Protein AF-A0A349WXT8-F1 (afdb_monomer_lite)

Radius of gyration: 47.46 Å; chains: 1; bounding box: 94×75×121 Å

Structure (mmCIF, N/CA/C/O backbone):
data_AF-A0A349WXT8-F1
#
_entry.id   AF-A0A349WXT8-F1
#
loop_
_atom_site.group_PDB
_atom_site.id
_atom_site.type_symbol
_atom_site.label_atom_id
_atom_site.label_alt_id
_atom_site.label_comp_id
_atom_site.label_asym_id
_atom_site.label_entity_id
_atom_site.label_seq_id
_atom_site.pdbx_PDB_ins_code
_atom_site.Cartn_x
_atom_site.Cartn_y
_atom_site.Cartn_z
_atom_site.occupancy
_atom_site.B_iso_or_equiv
_atom_site.auth_seq_id
_atom_site.auth_comp_id
_atom_site.auth_asym_id
_atom_site.auth_atom_id
_atom_site.pdbx_PDB_model_num
ATOM 1 N N . MET A 1 1 ? 24.395 6.589 54.526 1.00 46.56 1 MET A N 1
ATOM 2 C CA . MET A 1 1 ? 23.402 5.492 54.606 1.00 46.56 1 MET A CA 1
ATOM 3 C C . MET A 1 1 ? 22.220 5.970 55.437 1.00 46.56 1 MET A C 1
ATOM 5 O O . MET A 1 1 ? 22.475 6.448 56.531 1.00 46.56 1 MET A O 1
ATOM 9 N N . GLY A 1 2 ? 20.969 5.873 54.958 1.00 51.78 2 GLY A N 1
ATOM 10 C CA . GLY A 1 2 ? 19.816 6.180 55.825 1.00 51.78 2 GLY A CA 1
ATOM 11 C C . GLY A 1 2 ? 18.415 6.317 55.209 1.00 51.78 2 GLY A C 1
ATOM 12 O O . GLY A 1 2 ? 17.465 6.398 55.973 1.00 51.78 2 GLY A O 1
ATOM 13 N N . THR A 1 3 ? 18.224 6.327 53.885 1.00 56.25 3 THR A N 1
ATOM 14 C CA . THR A 1 3 ? 16.906 6.674 53.297 1.00 56.25 3 THR A CA 1
ATOM 15 C C . THR A 1 3 ? 16.031 5.479 52.893 1.00 56.25 3 THR A C 1
ATOM 17 O O . THR A 1 3 ? 14.812 5.604 52.865 1.00 56.25 3 THR A O 1
ATOM 20 N N . ALA A 1 4 ? 16.609 4.298 52.642 1.00 55.75 4 ALA A N 1
ATOM 21 C CA . ALA A 1 4 ? 15.869 3.148 52.099 1.00 55.75 4 ALA A CA 1
ATOM 22 C C . ALA A 1 4 ? 15.010 2.375 53.123 1.00 55.75 4 ALA A C 1
ATOM 24 O O . ALA A 1 4 ? 14.035 1.736 52.746 1.00 55.75 4 ALA A O 1
ATOM 25 N N . LYS A 1 5 ? 15.339 2.425 54.423 1.00 56.41 5 LYS A N 1
ATOM 26 C CA . LYS A 1 5 ? 14.530 1.757 55.466 1.00 56.41 5 LYS A CA 1
ATOM 27 C C . LYS A 1 5 ? 13.215 2.496 55.752 1.00 56.41 5 LYS A C 1
ATOM 29 O O . LYS A 1 5 ? 12.256 1.882 56.200 1.00 56.41 5 LYS A O 1
ATOM 34 N N . ASN A 1 6 ? 13.172 3.794 55.456 1.00 69.94 6 ASN A N 1
ATOM 35 C CA . ASN A 1 6 ? 12.040 4.667 55.760 1.00 69.94 6 ASN A CA 1
ATOM 36 C C . ASN A 1 6 ? 10.896 4.501 54.738 1.00 69.94 6 ASN A C 1
ATOM 38 O O . ASN A 1 6 ? 9.723 4.519 55.094 1.00 69.94 6 ASN A O 1
ATOM 42 N N . THR A 1 7 ? 11.221 4.233 53.468 1.00 70.31 7 THR A N 1
ATOM 43 C CA . THR A 1 7 ? 10.215 4.035 52.408 1.00 70.31 7 THR A CA 1
ATOM 44 C C . THR A 1 7 ? 9.429 2.734 52.566 1.00 70.31 7 THR A C 1
ATOM 46 O O . THR A 1 7 ? 8.233 2.709 52.290 1.00 70.31 7 THR A O 1
ATOM 49 N N . GLN A 1 8 ? 10.064 1.661 53.051 1.00 77.25 8 GLN A N 1
ATOM 50 C CA . GLN A 1 8 ? 9.376 0.395 53.331 1.00 77.25 8 GLN A CA 1
ATOM 51 C C . GLN A 1 8 ? 8.384 0.521 54.494 1.00 77.25 8 GLN A C 1
ATOM 53 O O . GLN A 1 8 ? 7.290 -0.030 54.417 1.00 77.25 8 GLN A O 1
ATOM 58 N N . GLN A 1 9 ? 8.744 1.261 55.547 1.00 81.12 9 GLN A N 1
ATOM 59 C CA . GLN A 1 9 ? 7.852 1.522 56.682 1.00 81.12 9 GLN A CA 1
ATOM 60 C C . GLN A 1 9 ? 6.669 2.401 56.262 1.00 81.12 9 GLN A C 1
ATOM 62 O O . GLN A 1 9 ? 5.525 2.052 56.532 1.00 81.12 9 GLN A O 1
ATOM 67 N N . LEU A 1 10 ? 6.930 3.452 55.479 1.00 81.19 10 LEU A N 1
ATOM 68 C CA . LEU A 1 10 ? 5.891 4.320 54.924 1.00 81.19 10 LEU A CA 1
ATOM 69 C C . LEU A 1 10 ? 4.898 3.548 54.042 1.00 81.19 10 LEU A C 1
ATOM 71 O O . LEU A 1 10 ? 3.692 3.747 54.151 1.00 81.19 10 LEU A O 1
ATOM 75 N N . ALA A 1 11 ? 5.383 2.625 53.207 1.00 82.62 11 ALA A N 1
ATOM 76 C CA . ALA A 1 11 ? 4.521 1.777 52.386 1.00 82.62 11 ALA A CA 1
ATOM 77 C C . ALA A 1 11 ? 3.661 0.817 53.229 1.00 82.62 11 ALA A C 1
ATOM 79 O O . ALA A 1 11 ? 2.499 0.587 52.898 1.00 82.62 11 ALA A O 1
ATOM 80 N N . GLN A 1 12 ? 4.208 0.265 54.318 1.00 85.00 12 GLN A N 1
ATOM 81 C CA . GLN A 1 12 ? 3.454 -0.607 55.224 1.00 85.00 12 GLN A CA 1
ATOM 82 C C . GLN A 1 12 ? 2.367 0.154 55.987 1.00 85.00 12 GLN A C 1
ATOM 84 O O . GLN A 1 12 ? 1.266 -0.370 56.146 1.00 85.00 12 GLN A O 1
ATOM 89 N N . ASP A 1 13 ? 2.649 1.375 56.431 1.00 81.81 13 ASP A N 1
ATOM 90 C CA . ASP A 1 13 ? 1.670 2.199 57.142 1.00 81.81 13 ASP A CA 1
ATOM 91 C C . ASP A 1 13 ? 0.572 2.700 56.199 1.00 81.81 13 ASP A C 1
ATOM 93 O O . ASP A 1 13 ? -0.608 2.605 56.535 1.00 81.81 13 ASP A O 1
ATOM 97 N N . LEU A 1 14 ? 0.930 3.085 54.968 1.00 80.06 14 LEU A N 1
ATOM 98 C CA . LEU A 1 14 ? -0.042 3.402 53.921 1.00 80.06 14 LEU A CA 1
ATOM 99 C C . LEU A 1 14 ? -0.942 2.196 53.608 1.00 80.06 14 LEU A C 1
ATOM 101 O O . LEU A 1 14 ? -2.158 2.335 53.506 1.00 80.06 14 LEU A O 1
ATOM 105 N N . ALA A 1 15 ? -0.370 0.994 53.500 1.00 82.69 15 ALA A N 1
ATOM 106 C CA . ALA A 1 15 ? -1.139 -0.223 53.252 1.00 82.69 15 ALA A CA 1
ATOM 107 C C . ALA A 1 15 ? -2.098 -0.558 54.407 1.00 82.69 15 ALA A C 1
ATOM 109 O O . ALA A 1 15 ? -3.233 -0.964 54.160 1.00 82.69 15 ALA A O 1
ATOM 110 N N . LYS A 1 16 ? -1.677 -0.361 55.665 1.00 85.38 16 LYS A N 1
ATOM 111 C CA . LYS A 1 16 ? -2.555 -0.529 56.836 1.00 85.38 16 LYS A CA 1
ATOM 112 C C . LYS A 1 16 ? -3.692 0.487 56.841 1.00 85.38 16 LYS A C 1
ATOM 114 O O . LYS A 1 16 ? -4.822 0.108 57.130 1.00 85.38 16 LYS A O 1
ATOM 119 N N . GLN A 1 17 ? -3.409 1.737 56.483 1.00 77.38 17 GLN A N 1
ATOM 120 C CA . GLN A 1 17 ? -4.421 2.784 56.376 1.00 77.38 17 GLN A CA 1
ATOM 121 C C . GLN A 1 17 ? -5.445 2.455 55.279 1.00 77.38 17 GLN A C 1
ATOM 123 O O . GLN A 1 17 ? -6.648 2.527 55.515 1.00 77.38 17 GLN A O 1
ATOM 128 N N . ILE A 1 18 ? -4.988 1.964 54.121 1.00 77.75 18 ILE A N 1
ATOM 129 C CA . ILE A 1 18 ? -5.873 1.487 53.047 1.00 77.75 18 ILE A CA 1
ATOM 130 C C . ILE A 1 18 ? -6.720 0.292 53.489 1.00 77.75 18 ILE A C 1
ATOM 132 O O . ILE A 1 18 ? -7.884 0.193 53.109 1.00 77.75 18 ILE A O 1
ATOM 136 N N . ALA A 1 19 ? -6.166 -0.610 54.300 1.00 78.38 19 ALA A N 1
ATOM 137 C CA . ALA A 1 19 ? -6.905 -1.760 54.809 1.00 78.38 19 ALA A CA 1
ATOM 138 C C . ALA A 1 19 ? -7.987 -1.372 55.833 1.00 78.38 19 ALA A C 1
ATOM 140 O O . ALA A 1 19 ? -9.014 -2.044 55.905 1.00 78.38 19 ALA A O 1
ATOM 141 N N . GLN A 1 20 ? -7.762 -0.317 56.619 1.00 86.75 20 GLN A N 1
ATOM 142 C CA . GLN A 1 20 ? -8.708 0.146 57.637 1.00 86.75 20 GLN A CA 1
ATOM 143 C C . GLN A 1 20 ? -9.817 1.025 57.047 1.00 86.75 20 GLN A C 1
ATOM 145 O O . GLN A 1 20 ? -10.971 0.884 57.445 1.00 86.75 20 GLN A O 1
ATOM 150 N N . GLU A 1 21 ? -9.499 1.870 5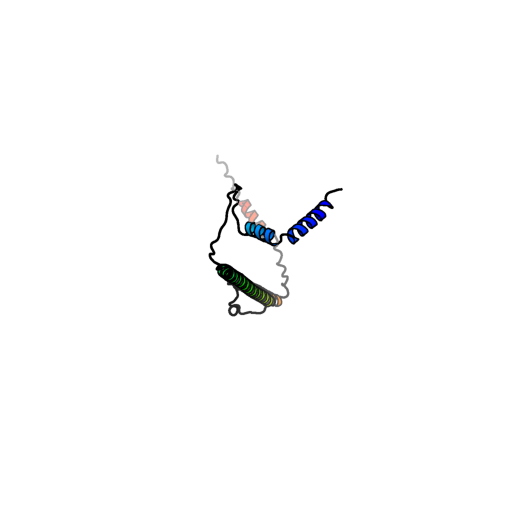6.061 1.00 80.12 21 GLU A N 1
ATOM 151 C CA . GLU A 1 21 ? -10.432 2.859 55.499 1.00 80.12 21 GLU A CA 1
ATOM 152 C C . GLU A 1 21 ? -10.501 2.814 53.956 1.00 80.12 21 GLU A C 1
ATOM 154 O O . GLU A 1 21 ? -10.377 3.840 53.278 1.00 80.12 21 GLU A O 1
ATOM 159 N N . PRO A 1 22 ? -10.745 1.639 53.341 1.00 73.12 22 PRO A N 1
ATOM 160 C CA . PRO A 1 22 ? -10.689 1.503 51.885 1.00 73.12 22 PRO A CA 1
ATOM 161 C C . PRO A 1 22 ? -11.739 2.371 51.178 1.00 73.12 22 PRO A C 1
ATOM 163 O O . PRO A 1 22 ? -11.499 2.897 50.092 1.00 73.12 22 PRO A O 1
ATOM 166 N N . LEU A 1 23 ? -12.910 2.552 51.795 1.00 81.06 23 LEU A N 1
ATOM 167 C CA . LEU A 1 23 ? -14.015 3.311 51.209 1.00 81.06 23 LEU A CA 1
ATOM 168 C C . LEU A 1 23 ? -13.791 4.826 51.251 1.00 81.06 23 LEU A C 1
ATOM 170 O O . LEU A 1 23 ? -14.265 5.532 50.361 1.00 81.06 23 LEU A O 1
ATOM 174 N N . GLU A 1 24 ? -13.080 5.333 52.256 1.00 76.19 24 GLU A N 1
ATOM 175 C CA . GLU A 1 24 ? -12.815 6.768 52.392 1.00 76.19 24 GLU A CA 1
ATOM 176 C C . GLU A 1 24 ? -11.741 7.217 51.410 1.00 76.19 24 GLU A C 1
ATOM 178 O O . GLU A 1 24 ? -11.928 8.221 50.726 1.00 76.19 24 GLU A O 1
ATOM 183 N N . ILE A 1 25 ? -10.707 6.394 51.219 1.00 78.44 25 ILE A N 1
ATOM 184 C CA . ILE A 1 25 ? -9.668 6.626 50.210 1.00 78.44 25 ILE A CA 1
ATOM 185 C C . ILE A 1 25 ? -10.258 6.573 48.801 1.00 78.44 25 ILE A C 1
ATOM 187 O O . ILE A 1 25 ? -9.962 7.434 47.978 1.00 78.44 25 ILE A O 1
ATOM 191 N N . LEU A 1 26 ? -11.142 5.611 48.512 1.00 74.00 26 LEU A N 1
ATOM 192 C CA . LEU A 1 26 ? -11.839 5.559 47.221 1.00 74.00 26 LEU A CA 1
ATOM 193 C C . LEU A 1 26 ? -12.741 6.779 47.007 1.00 74.00 26 LEU A C 1
ATOM 195 O O . LEU A 1 26 ? -12.828 7.294 45.892 1.00 74.00 26 LEU A O 1
ATOM 199 N N . ARG A 1 27 ? -13.397 7.267 48.064 1.00 77.81 27 ARG A N 1
ATOM 200 C CA . ARG A 1 27 ? -14.216 8.482 48.008 1.00 77.81 27 ARG A CA 1
ATOM 201 C C . ARG A 1 27 ? -13.355 9.721 47.764 1.00 77.81 27 ARG A C 1
ATOM 203 O O . ARG A 1 27 ? -13.735 10.562 46.956 1.00 77.81 27 ARG A O 1
ATOM 210 N N . GLU A 1 28 ? -12.222 9.847 48.444 1.00 77.25 28 GLU A N 1
ATOM 211 C CA . GLU A 1 28 ? -11.297 10.972 48.300 1.00 77.25 28 GLU A CA 1
ATOM 212 C C . GLU A 1 28 ? -10.605 10.972 46.931 1.00 77.25 28 GLU A C 1
ATOM 214 O O . GLU A 1 28 ? -10.625 11.983 46.228 1.00 77.25 28 GLU A O 1
ATOM 219 N N . ALA A 1 29 ? -10.104 9.819 46.484 1.00 73.12 29 ALA A N 1
ATOM 220 C CA . ALA A 1 29 ? -9.557 9.645 45.140 1.00 73.12 29 ALA A CA 1
ATOM 221 C C . ALA A 1 29 ? -10.623 9.906 44.064 1.00 73.12 29 ALA A C 1
ATOM 223 O O . ALA A 1 29 ? -10.353 10.564 43.059 1.00 73.12 29 ALA A O 1
ATOM 224 N N . GLY A 1 30 ? -11.862 9.462 44.300 1.00 67.44 30 GLY A N 1
ATOM 225 C CA . GLY A 1 30 ? -13.005 9.757 43.441 1.00 67.44 30 GLY A CA 1
ATOM 226 C C . GLY A 1 30 ? -13.279 11.257 43.313 1.00 67.44 30 GLY A C 1
ATOM 227 O O . GLY A 1 30 ? -13.559 11.725 42.213 1.00 67.44 30 GLY A O 1
ATOM 228 N N . LYS A 1 31 ? -13.128 12.033 44.396 1.00 72.94 31 LYS A N 1
ATOM 229 C CA . LYS A 1 31 ? -13.246 13.503 44.366 1.00 72.94 31 LYS A CA 1
ATOM 230 C C . LYS A 1 31 ? -12.115 14.169 43.572 1.00 72.94 31 LYS A C 1
ATOM 232 O O . LYS A 1 31 ? -12.388 15.121 42.844 1.00 72.94 31 LYS A O 1
ATOM 237 N N . GLN A 1 32 ? -10.880 13.667 43.665 1.00 63.75 32 GLN A N 1
ATOM 238 C CA . GLN A 1 32 ? -9.752 14.177 42.869 1.00 63.75 32 GLN A CA 1
ATOM 239 C C . GLN A 1 32 ? -9.895 13.864 41.372 1.00 63.75 32 GLN A C 1
ATOM 241 O O . GLN A 1 32 ? -9.593 14.714 40.540 1.00 63.75 32 GLN A O 1
ATOM 246 N N . VAL A 1 33 ? -10.390 12.674 41.014 1.00 62.16 33 VAL A N 1
ATOM 247 C CA . VAL A 1 33 ? -10.581 12.261 39.609 1.00 62.16 33 VAL A CA 1
ATOM 248 C C . VAL A 1 33 ? -11.813 12.916 38.976 1.00 62.16 33 VAL A C 1
ATOM 250 O O . VAL A 1 33 ? -11.799 13.223 37.787 1.00 62.16 33 VAL A O 1
ATOM 253 N N . ALA A 1 34 ? -12.868 13.168 39.756 1.00 64.12 34 ALA A N 1
ATOM 254 C CA . ALA A 1 34 ? -14.090 13.818 39.281 1.00 64.12 34 ALA A CA 1
ATOM 255 C C . ALA A 1 34 ? -13.985 15.352 39.171 1.00 64.12 34 ALA A C 1
ATOM 257 O O . ALA A 1 34 ? -14.954 15.983 38.754 1.00 64.12 34 ALA A O 1
ATOM 258 N N . GLY A 1 35 ? -12.839 15.952 39.521 1.00 55.44 35 GLY A N 1
ATOM 259 C CA . GLY A 1 35 ? -12.633 17.400 39.432 1.00 55.44 35 GLY A CA 1
ATOM 260 C C . GLY A 1 35 ? -13.413 18.192 40.484 1.00 55.44 35 GLY A C 1
ATOM 261 O O . GLY A 1 35 ? -14.065 19.174 40.146 1.00 55.44 35 GLY A O 1
ATOM 262 N N . GLY A 1 36 ? -13.382 17.762 41.750 1.00 50.88 36 GLY A N 1
ATOM 263 C CA . GLY A 1 36 ? -13.983 18.514 42.852 1.00 50.88 36 GLY A CA 1
ATOM 264 C C . GLY A 1 36 ? -13.204 19.793 43.171 1.00 50.88 36 GLY A C 1
ATOM 265 O O . GLY A 1 36 ? -12.028 19.731 43.531 1.00 50.88 36 GLY A O 1
ATOM 266 N N . GLU A 1 37 ? -13.873 20.939 43.051 1.00 48.59 37 GLU A N 1
ATOM 267 C CA . GLU A 1 37 ? -13.382 22.252 43.472 1.00 48.59 37 GLU A CA 1
ATOM 268 C C . GLU A 1 37 ? -12.966 22.228 44.956 1.00 48.59 37 GLU A C 1
ATOM 270 O O . GLU A 1 37 ? -13.652 21.667 45.816 1.00 4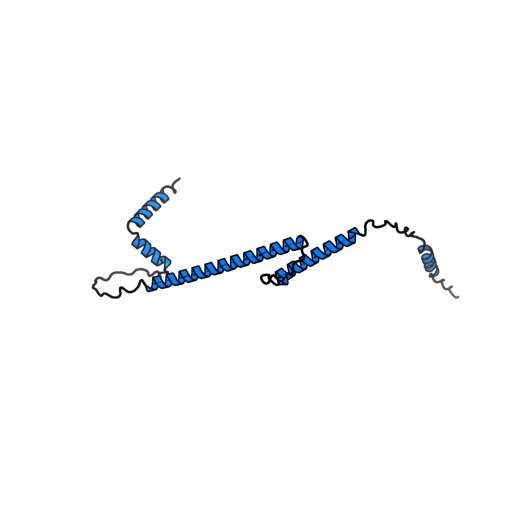8.59 37 GLU A O 1
ATOM 275 N N . GLN A 1 38 ? -11.799 22.804 45.252 1.00 50.97 38 GLN A N 1
ATOM 276 C CA . GLN A 1 38 ? -11.345 23.046 46.618 1.00 50.97 38 GLN A CA 1
ATOM 277 C C . GLN A 1 38 ? -12.198 24.151 47.244 1.00 50.97 38 GLN A C 1
ATOM 279 O O . GLN A 1 38 ? -11.982 25.316 46.929 1.00 50.97 38 GLN A O 1
ATOM 284 N N . ASP A 1 39 ? -13.069 23.808 48.193 1.00 42.81 39 ASP A N 1
ATOM 285 C CA . ASP A 1 39 ? -13.598 24.785 49.147 1.00 42.81 39 ASP A CA 1
ATOM 286 C C . ASP A 1 39 ? -12.951 24.601 50.522 1.00 42.81 39 ASP A C 1
ATOM 288 O O . ASP A 1 39 ? -13.048 23.573 51.199 1.00 42.81 39 ASP A O 1
ATOM 292 N N . THR A 1 40 ? -12.230 25.640 50.923 1.00 45.56 40 THR A N 1
ATOM 293 C CA . THR A 1 40 ? -11.572 25.798 52.213 1.00 45.56 40 THR A CA 1
ATOM 294 C C . THR A 1 40 ? -12.587 26.029 53.340 1.00 45.56 40 THR A C 1
ATOM 296 O O . THR A 1 40 ? -13.340 26.993 53.304 1.00 45.56 40 THR A O 1
ATOM 299 N N . LYS A 1 41 ? -12.542 25.159 54.360 1.00 45.41 41 LYS A N 1
ATOM 300 C CA . LYS A 1 41 ? -12.936 25.307 55.785 1.00 45.41 41 LYS A CA 1
ATOM 301 C C . LYS A 1 41 ? -13.802 26.518 56.212 1.00 45.41 41 LYS A C 1
ATOM 303 O O . LYS A 1 41 ? -13.330 27.650 56.159 1.00 45.41 41 LYS A O 1
ATOM 308 N N . SER A 1 42 ? -14.929 26.249 56.891 1.00 37.22 42 SER A N 1
ATOM 309 C CA . SER A 1 42 ? -15.441 26.992 58.071 1.00 37.22 42 SER A CA 1
ATOM 310 C C . SER A 1 42 ? -16.498 26.168 58.842 1.00 37.22 42 SER A C 1
ATOM 312 O O . SER A 1 42 ? -17.061 25.225 58.301 1.00 37.22 42 SER A O 1
ATOM 314 N N . GLN A 1 43 ? -16.655 26.486 60.129 1.00 38.12 43 GLN A N 1
ATOM 315 C CA . GLN A 1 43 ? -17.057 25.653 61.279 1.00 38.12 43 GLN A CA 1
ATOM 316 C C . GLN A 1 43 ? -18.568 25.410 61.521 1.00 38.12 43 GLN A C 1
ATOM 318 O O . GLN A 1 43 ? -19.406 26.203 61.108 1.00 38.12 43 GLN A O 1
ATOM 323 N N . ASP A 1 44 ? -18.836 24.331 62.278 1.00 39.78 44 ASP A N 1
ATOM 324 C CA . ASP A 1 44 ? -19.892 24.063 63.285 1.00 39.78 44 ASP A CA 1
ATOM 325 C C . ASP A 1 44 ? -21.272 24.746 63.195 1.00 39.78 44 ASP A C 1
ATOM 327 O O . ASP A 1 44 ? -21.378 25.910 63.563 1.00 39.78 44 ASP A O 1
ATOM 331 N N . ILE A 1 45 ? -22.346 23.961 62.952 1.00 35.34 45 ILE A N 1
ATOM 332 C CA . ILE A 1 45 ? -23.662 24.063 63.638 1.00 35.34 45 ILE A CA 1
ATOM 333 C C . ILE A 1 45 ? -24.311 22.661 63.763 1.00 35.34 45 ILE A C 1
ATOM 335 O O . ILE A 1 45 ? -24.284 21.847 62.844 1.00 35.34 45 ILE A O 1
ATOM 339 N N . ILE A 1 46 ? -24.889 22.404 64.939 1.00 39.97 46 ILE A N 1
ATOM 340 C CA . ILE A 1 46 ? -25.550 21.185 65.436 1.00 39.97 46 ILE A CA 1
ATOM 341 C C . ILE A 1 46 ? -26.958 20.953 64.827 1.00 39.97 46 ILE A C 1
ATOM 343 O O . ILE A 1 46 ? -27.707 21.909 64.651 1.00 39.97 46 ILE A O 1
ATOM 347 N N . GLN A 1 47 ? -27.318 19.658 64.714 1.00 40.50 47 GLN A N 1
ATOM 348 C CA . GLN A 1 47 ? -28.641 18.973 64.752 1.00 40.50 47 GLN A CA 1
ATOM 349 C C . GLN A 1 47 ? -29.241 18.366 63.447 1.00 40.50 47 GLN A C 1
ATOM 351 O O . GLN A 1 47 ? -29.428 19.083 62.468 1.00 40.50 47 GLN A O 1
ATOM 356 N N . PRO A 1 48 ? -29.616 17.057 63.456 1.00 62.91 48 PRO A N 1
ATOM 357 C CA . PRO A 1 48 ? -30.510 16.399 62.482 1.00 62.91 48 PRO A CA 1
ATOM 358 C C . PRO A 1 48 ? -31.992 16.562 62.932 1.00 62.91 48 PRO A C 1
ATOM 360 O O . PRO A 1 48 ? -32.204 16.857 64.112 1.00 62.91 48 PRO A O 1
ATOM 363 N N . PRO A 1 49 ? -33.028 16.417 62.069 1.00 48.69 49 PRO A N 1
ATOM 364 C CA . PRO A 1 49 ? -33.482 15.097 61.598 1.00 48.69 49 PRO A CA 1
ATOM 365 C C . PRO A 1 49 ? -34.040 15.043 60.155 1.00 48.69 49 PRO A C 1
ATOM 367 O O . PRO A 1 49 ? -34.376 16.058 59.556 1.00 48.69 49 PRO A O 1
ATOM 370 N N . ASP A 1 50 ? -34.100 13.806 59.647 1.00 43.16 50 ASP A N 1
ATOM 371 C CA . ASP A 1 50 ? -34.943 13.227 58.585 1.00 43.16 50 ASP A CA 1
ATOM 372 C C . ASP A 1 50 ? -35.572 14.132 57.510 1.00 43.16 50 ASP A C 1
ATOM 374 O O . ASP A 1 50 ? -36.375 15.002 57.812 1.00 43.16 50 ASP A O 1
ATOM 378 N N . ILE A 1 51 ? -35.358 13.774 56.236 1.00 38.41 51 ILE A N 1
ATOM 379 C CA . ILE A 1 51 ? -36.431 13.375 55.304 1.00 38.41 51 ILE A CA 1
ATOM 380 C C . ILE A 1 51 ? -35.795 12.637 54.116 1.00 38.41 51 ILE A C 1
ATOM 382 O O . ILE A 1 51 ? -34.886 13.112 53.438 1.00 38.41 51 ILE A O 1
ATOM 386 N N . GLN A 1 52 ? -36.317 11.438 53.886 1.00 47.62 52 GLN A N 1
ATOM 387 C CA . GLN A 1 52 ? -36.131 10.599 52.714 1.00 47.62 52 GLN A CA 1
ATOM 388 C C . GLN A 1 52 ? -36.322 11.398 51.416 1.00 47.62 52 GLN A C 1
ATOM 390 O O . GLN A 1 52 ? -37.405 11.924 51.168 1.00 47.62 52 GLN A O 1
ATOM 395 N N . SER A 1 53 ? -35.333 11.400 50.521 1.00 39.69 53 SER A N 1
ATOM 396 C CA . SER A 1 53 ? -35.615 11.657 49.107 1.00 39.69 53 SER A CA 1
ATOM 397 C C . SER A 1 53 ? -34.576 11.031 48.180 1.00 39.69 53 SER A C 1
ATOM 399 O O . SER A 1 53 ? -33.443 11.493 48.066 1.00 39.69 53 SER A O 1
ATOM 401 N N . SER A 1 54 ? -35.050 10.032 47.436 1.00 41.41 54 SER A N 1
ATOM 402 C CA . SER A 1 54 ? -34.517 9.506 46.174 1.00 41.41 54 SER A CA 1
ATOM 403 C C . SER A 1 54 ? -33.304 8.566 46.223 1.00 41.41 54 SER A C 1
ATOM 405 O O . SER A 1 54 ? -32.231 8.830 45.685 1.00 41.41 54 SER A O 1
ATOM 407 N N . GLU A 1 55 ? -33.567 7.345 46.687 1.00 44.31 55 GLU A N 1
ATOM 408 C CA . GLU A 1 55 ? -33.094 6.123 46.021 1.00 44.31 55 GLU A CA 1
ATOM 409 C C . GLU A 1 55 ? -33.517 6.119 44.536 1.00 44.31 55 GLU A C 1
ATOM 411 O O . GLU A 1 55 ? -34.452 5.440 44.122 1.00 44.31 55 GLU A O 1
ATOM 416 N N . SER A 1 56 ? -32.864 6.919 43.693 1.00 48.44 56 SER A N 1
ATOM 417 C CA . SER A 1 56 ? -33.051 6.833 42.241 1.00 48.44 56 SER A CA 1
ATOM 418 C C . SER A 1 56 ? -31.916 7.490 41.458 1.00 48.44 56 SER A C 1
ATOM 420 O O . SER A 1 56 ? -32.178 8.345 40.619 1.00 48.44 56 SER A O 1
ATOM 422 N N . ARG A 1 57 ? -30.649 7.128 41.699 1.00 54.00 57 ARG A N 1
ATOM 423 C CA . ARG A 1 57 ? -29.539 7.430 40.764 1.00 54.00 57 ARG A CA 1
ATOM 424 C C . ARG A 1 57 ? -28.302 6.560 41.043 1.00 54.00 57 ARG A C 1
ATOM 426 O O . ARG A 1 57 ? -27.361 6.991 41.696 1.00 54.00 57 ARG A O 1
ATOM 433 N N . PRO A 1 58 ? -28.312 5.310 40.549 1.00 53.50 58 PRO A N 1
ATOM 434 C CA . PRO A 1 58 ? -27.088 4.799 39.910 1.00 53.50 58 PRO A CA 1
ATOM 435 C C . PRO A 1 58 ? -27.314 4.226 38.497 1.00 53.50 58 PRO A C 1
ATOM 437 O O . PRO A 1 58 ? -26.361 3.941 37.780 1.00 53.50 58 PRO A O 1
ATOM 440 N N . LYS A 1 59 ? -28.570 4.066 38.051 1.00 53.22 59 LYS A N 1
ATOM 441 C CA . LYS A 1 59 ? -28.872 3.418 36.758 1.00 53.22 59 LYS A CA 1
ATOM 442 C C . LYS A 1 59 ? -28.551 4.295 35.542 1.00 53.22 59 LYS A C 1
ATOM 444 O O . LYS A 1 59 ? -28.119 3.783 34.515 1.00 53.22 59 LYS A O 1
ATOM 449 N N . THR A 1 60 ? -28.728 5.612 35.649 1.00 58.25 60 THR A N 1
ATOM 450 C CA . THR A 1 60 ? -28.471 6.545 34.537 1.00 58.25 60 THR A CA 1
ATOM 451 C C . THR A 1 60 ? -26.983 6.713 34.238 1.00 58.25 60 THR A C 1
ATOM 453 O O . THR A 1 60 ? -26.613 6.816 33.074 1.00 58.25 60 THR A O 1
ATOM 456 N N . THR A 1 61 ? -26.123 6.698 35.258 1.00 63.09 61 THR A N 1
ATOM 457 C CA . THR A 1 61 ? -24.663 6.792 35.099 1.00 63.09 61 THR A CA 1
ATOM 458 C C . THR A 1 61 ? -24.069 5.513 34.513 1.00 63.09 61 THR A C 1
ATOM 460 O O . THR A 1 61 ? -23.243 5.591 33.610 1.00 63.09 61 THR A O 1
ATOM 463 N N . HIS A 1 62 ? -24.535 4.335 34.943 1.00 69.38 62 HIS A N 1
ATOM 464 C CA . HIS A 1 62 ? -24.075 3.058 34.382 1.00 69.38 62 HIS A CA 1
ATOM 465 C C . HIS A 1 62 ? -24.403 2.930 32.886 1.00 69.38 62 HIS A C 1
ATOM 467 O O . HIS A 1 62 ? -23.539 2.584 32.085 1.00 69.38 62 HIS A O 1
ATOM 473 N N . TYR A 1 63 ? -25.626 3.298 32.488 1.00 76.69 63 TYR A N 1
ATOM 474 C CA . TYR A 1 63 ? -26.045 3.273 31.085 1.00 76.69 63 TYR A CA 1
ATOM 475 C C . TYR A 1 63 ? -25.244 4.251 30.209 1.00 76.69 63 TYR A C 1
ATOM 477 O O . TYR A 1 63 ? -24.875 3.925 29.082 1.00 76.69 63 TYR A O 1
ATOM 485 N N . GLN A 1 64 ? -24.928 5.443 30.727 1.00 76.44 64 GLN A N 1
ATOM 486 C CA . GLN A 1 64 ? -24.080 6.404 30.015 1.00 76.44 64 GLN A CA 1
ATOM 487 C C . GLN A 1 64 ? -22.647 5.889 29.831 1.00 76.44 64 GLN A C 1
ATOM 489 O O . GLN A 1 64 ? -22.095 6.034 28.741 1.00 76.44 64 GLN A O 1
ATOM 494 N N . ASN A 1 65 ? -22.069 5.248 30.849 1.00 82.12 65 ASN A N 1
ATOM 495 C CA . ASN A 1 65 ? -20.736 4.650 30.753 1.00 82.12 65 ASN A CA 1
ATOM 496 C C . ASN A 1 65 ? -20.705 3.503 29.734 1.00 82.12 65 ASN A C 1
ATOM 498 O O . ASN A 1 65 ? -19.840 3.488 28.865 1.00 82.12 65 ASN A O 1
ATOM 502 N N . GLU A 1 66 ? -21.698 2.608 29.748 1.00 81.62 66 GLU A N 1
ATOM 503 C CA . GLU A 1 66 ? -21.807 1.534 28.752 1.00 81.62 66 GLU A CA 1
ATOM 504 C C . GLU A 1 66 ? -21.919 2.063 27.317 1.00 81.62 66 GLU A C 1
ATOM 506 O O . GLU A 1 66 ? -21.316 1.505 26.399 1.00 81.62 66 GLU A O 1
ATOM 511 N N . LEU A 1 67 ? -22.681 3.140 27.100 1.00 83.81 67 LEU A N 1
ATOM 512 C CA . LEU A 1 67 ? -22.782 3.777 25.786 1.00 83.81 67 LEU A CA 1
ATOM 513 C C . LEU A 1 67 ? -21.449 4.390 25.348 1.00 83.81 67 LEU A C 1
ATOM 515 O O . LEU A 1 67 ? -21.070 4.258 24.183 1.00 83.81 67 LEU A O 1
ATOM 519 N N . GLN A 1 68 ? -20.721 5.031 26.265 1.00 86.62 68 GLN A N 1
ATOM 520 C CA . GLN A 1 68 ? -19.393 5.568 25.974 1.00 86.62 68 GLN A CA 1
ATOM 521 C C . GLN A 1 68 ? -18.389 4.457 25.665 1.00 86.62 68 GLN A C 1
ATOM 523 O O . GLN A 1 68 ? -17.608 4.593 24.724 1.00 86.62 68 GLN A O 1
ATOM 528 N N . ASP A 1 69 ? -18.424 3.352 26.401 1.00 87.56 69 ASP A N 1
ATOM 529 C CA . ASP A 1 69 ? -17.525 2.220 26.191 1.00 87.56 69 ASP A CA 1
ATOM 530 C C . ASP A 1 69 ? -17.839 1.490 24.882 1.00 87.56 69 ASP A C 1
ATOM 532 O O . ASP A 1 69 ? -16.925 1.164 24.118 1.00 87.56 69 ASP A O 1
ATOM 536 N N . LYS A 1 70 ? -19.122 1.334 24.533 1.00 92.44 70 LYS A N 1
ATOM 537 C CA . LYS A 1 70 ? -19.548 0.860 23.205 1.00 92.44 70 LYS A CA 1
ATOM 538 C C . LYS A 1 70 ? -19.085 1.797 22.089 1.00 92.44 70 LYS A C 1
ATOM 540 O O . LYS A 1 70 ? -18.555 1.337 21.083 1.00 92.44 70 LYS A O 1
ATOM 545 N N . ALA A 1 71 ? -19.210 3.110 22.265 1.00 90.00 71 ALA A N 1
ATOM 546 C CA . ALA A 1 71 ? -18.754 4.074 21.264 1.00 90.00 71 ALA A CA 1
ATOM 547 C C . ALA A 1 71 ? -17.222 4.072 21.094 1.00 90.00 71 ALA A C 1
ATOM 549 O O . ALA A 1 71 ? -16.723 4.162 19.972 1.00 90.00 71 ALA A O 1
ATOM 550 N N . LYS A 1 72 ? -16.464 3.957 22.192 1.00 93.12 72 LYS A N 1
ATOM 551 C CA . LYS A 1 72 ? -14.995 3.859 22.172 1.00 93.12 72 LYS A CA 1
ATOM 552 C C . LYS A 1 72 ? -14.533 2.556 21.524 1.00 93.12 72 LYS A C 1
ATOM 554 O O . LYS A 1 72 ? -13.659 2.582 20.663 1.00 93.12 72 LYS A O 1
ATOM 559 N N . SER A 1 73 ? -15.129 1.429 21.911 1.00 93.06 73 SER A N 1
ATOM 560 C CA . SER A 1 73 ? -14.825 0.118 21.327 1.00 93.06 73 SER A CA 1
ATOM 561 C C . SER A 1 73 ? -15.185 0.057 19.845 1.00 93.06 73 SER A C 1
ATOM 563 O O . SER A 1 73 ? -14.371 -0.422 19.065 1.00 93.06 73 SER A O 1
ATOM 565 N N . SER A 1 74 ? -16.323 0.622 19.433 1.00 94.75 74 SER A N 1
ATOM 566 C CA . SER A 1 74 ? -16.694 0.733 18.018 1.00 94.75 74 SER A CA 1
ATOM 567 C C . SER A 1 74 ? -15.671 1.545 17.227 1.00 94.75 74 SER A C 1
ATOM 569 O O . SER A 1 74 ? -15.196 1.073 16.200 1.00 94.75 74 SER A O 1
ATOM 571 N N . ARG A 1 75 ? -15.269 2.726 17.724 1.00 94.00 75 ARG A N 1
ATOM 572 C CA . ARG A 1 75 ? -14.219 3.539 17.084 1.00 94.00 75 ARG A CA 1
ATOM 573 C C . ARG A 1 75 ? -12.890 2.796 16.983 1.00 94.00 75 ARG A C 1
ATOM 575 O O . ARG A 1 75 ? -12.217 2.872 15.964 1.00 94.00 75 ARG A O 1
ATOM 582 N N . ARG A 1 76 ? -12.516 2.058 18.030 1.00 95.25 76 ARG A N 1
ATOM 583 C CA . ARG A 1 76 ? -11.304 1.232 18.023 1.00 95.25 76 ARG A CA 1
ATOM 584 C C . ARG A 1 76 ? -11.391 0.118 16.980 1.00 95.25 76 ARG A C 1
ATOM 586 O O . ARG A 1 76 ? -10.428 -0.099 16.258 1.00 95.25 76 ARG A O 1
ATOM 593 N N . MET A 1 77 ? -12.525 -0.573 16.902 1.00 96.25 77 MET A N 1
ATOM 594 C CA . MET A 1 77 ? -12.751 -1.624 15.908 1.00 96.25 77 MET A CA 1
ATOM 595 C C . MET A 1 77 ? -12.697 -1.073 14.484 1.00 96.25 77 MET A C 1
ATOM 597 O O . MET A 1 77 ? -12.098 -1.692 13.615 1.00 96.25 77 MET A O 1
ATOM 601 N N . GLU A 1 78 ? -13.278 0.102 14.250 1.00 96.88 78 GLU A N 1
ATOM 602 C CA . GLU A 1 78 ? -13.215 0.779 12.957 1.00 96.88 78 GLU A CA 1
ATOM 603 C C . GLU A 1 78 ? -11.776 1.138 12.567 1.00 96.88 78 GLU A C 1
ATOM 605 O O . GLU A 1 78 ? -11.361 0.823 11.455 1.00 96.88 78 GLU A O 1
ATOM 610 N N . ALA A 1 79 ? -10.991 1.700 13.491 1.00 96.81 79 ALA A N 1
ATOM 611 C CA . ALA A 1 79 ? -9.581 2.006 13.253 1.00 96.81 79 ALA A CA 1
ATOM 612 C C . ALA A 1 79 ? -8.758 0.748 12.919 1.00 96.81 79 ALA A C 1
ATOM 614 O O . ALA A 1 79 ? -7.978 0.762 11.973 1.00 96.81 79 ALA A O 1
ATOM 615 N N . LEU A 1 80 ? -8.979 -0.360 13.637 1.00 97.50 80 LEU A N 1
ATOM 616 C CA . LEU A 1 80 ? -8.319 -1.639 13.340 1.00 97.50 80 LEU A CA 1
ATOM 617 C C . LEU A 1 80 ? -8.720 -2.188 11.966 1.00 97.50 80 LEU A C 1
ATOM 619 O O . LEU A 1 80 ? -7.887 -2.726 11.243 1.00 97.50 80 LEU A O 1
ATOM 623 N N . ASN A 1 81 ? -9.989 -2.046 11.581 1.00 96.81 81 ASN A N 1
ATOM 624 C CA . ASN A 1 81 ? -10.449 -2.465 10.258 1.00 96.81 81 ASN A CA 1
ATOM 625 C C . ASN A 1 81 ? -9.819 -1.619 9.142 1.00 96.81 81 ASN A C 1
ATOM 627 O O . ASN A 1 81 ? -9.491 -2.163 8.088 1.00 96.81 81 ASN A O 1
ATOM 631 N N . GLN A 1 82 ? -9.639 -0.314 9.371 1.00 96.19 82 GLN A N 1
ATOM 632 C CA . GLN A 1 82 ? -8.926 0.572 8.448 1.00 96.19 82 GLN A CA 1
ATOM 633 C C . GLN A 1 82 ? -7.453 0.169 8.329 1.00 96.19 82 GLN A C 1
ATOM 635 O O . GLN A 1 82 ? -6.972 -0.016 7.216 1.00 96.19 82 GLN A O 1
ATOM 640 N N . GLU A 1 83 ? -6.778 -0.077 9.453 1.00 94.81 83 GLU A N 1
ATOM 641 C CA . GLU A 1 83 ? -5.388 -0.546 9.473 1.00 94.81 83 GLU A CA 1
ATOM 642 C C . GLU A 1 83 ? -5.219 -1.860 8.693 1.00 94.81 83 GLU A C 1
ATOM 644 O O . GLU A 1 83 ? -4.337 -1.971 7.846 1.00 94.81 83 GLU A O 1
ATOM 649 N N . ILE A 1 84 ? -6.115 -2.834 8.890 1.00 96.12 84 ILE A N 1
ATOM 650 C CA . ILE A 1 84 ? -6.104 -4.092 8.125 1.00 96.12 84 ILE A CA 1
ATOM 651 C C . ILE A 1 84 ? -6.282 -3.838 6.623 1.00 96.12 84 ILE A C 1
ATOM 653 O O . ILE A 1 84 ? -5.633 -4.494 5.807 1.00 96.12 84 ILE A O 1
ATOM 657 N N . ALA A 1 85 ? -7.175 -2.925 6.238 1.00 95.12 85 ALA A N 1
ATOM 658 C CA . ALA A 1 85 ? -7.390 -2.595 4.833 1.00 95.12 85 ALA A CA 1
ATOM 659 C C . ALA A 1 85 ? -6.151 -1.937 4.209 1.00 95.12 85 ALA A C 1
ATOM 661 O O . ALA A 1 85 ? -5.811 -2.241 3.067 1.00 95.12 85 ALA A O 1
ATOM 662 N N . ASP A 1 86 ? -5.462 -1.074 4.949 1.00 94.75 86 ASP A N 1
ATOM 663 C CA . ASP A 1 86 ? -4.266 -0.392 4.461 1.00 94.75 86 ASP A CA 1
ATOM 664 C C . ASP A 1 86 ? -3.073 -1.343 4.336 1.00 94.75 86 ASP A C 1
ATOM 666 O O . ASP A 1 86 ? -2.383 -1.303 3.317 1.00 94.75 86 ASP A O 1
ATOM 670 N N . ILE A 1 87 ? -2.900 -2.274 5.284 1.00 94.94 87 ILE A N 1
ATOM 671 C CA . ILE A 1 87 ? -1.901 -3.351 5.179 1.00 94.94 87 ILE A CA 1
ATOM 672 C C . ILE A 1 87 ? -2.130 -4.164 3.901 1.00 94.94 87 ILE A C 1
ATOM 674 O O . ILE A 1 87 ? -1.207 -4.347 3.114 1.00 94.94 87 ILE A O 1
ATOM 678 N N . ARG A 1 88 ? -3.374 -4.587 3.632 1.00 94.75 88 ARG A N 1
ATOM 679 C CA . ARG A 1 88 ? -3.695 -5.359 2.418 1.00 94.75 88 ARG A CA 1
ATOM 680 C C . ARG A 1 88 ? -3.347 -4.614 1.133 1.00 94.75 88 ARG A C 1
ATOM 682 O O . ARG A 1 88 ? -2.788 -5.214 0.220 1.00 94.75 88 ARG A O 1
ATOM 689 N N . LYS A 1 89 ? -3.658 -3.316 1.056 1.00 94.69 89 LYS A N 1
ATOM 690 C CA . LYS A 1 89 ? -3.307 -2.488 -0.109 1.00 94.69 89 LYS A CA 1
ATOM 691 C C . LYS A 1 89 ? -1.798 -2.371 -0.277 1.00 94.69 89 LYS A C 1
ATOM 693 O O . LYS A 1 89 ? -1.309 -2.388 -1.403 1.00 94.69 89 LYS A O 1
ATOM 698 N N . GLN A 1 90 ? -1.068 -2.222 0.827 1.00 95.06 90 GLN A N 1
ATOM 699 C CA . GLN A 1 90 ? 0.386 -2.128 0.803 1.00 95.06 90 GLN A CA 1
ATOM 700 C C . GLN A 1 90 ? 1.025 -3.442 0.344 1.00 95.06 90 GLN A C 1
ATOM 702 O O . GLN A 1 90 ? 1.900 -3.414 -0.518 1.00 95.06 90 GLN A O 1
ATOM 707 N N . ASP A 1 91 ? 0.552 -4.579 0.853 1.00 96.00 91 ASP A N 1
ATOM 708 C CA . ASP A 1 91 ? 1.012 -5.904 0.432 1.00 96.00 91 ASP A CA 1
ATOM 709 C C . ASP A 1 91 ? 0.741 -6.139 -1.056 1.00 96.00 91 ASP A C 1
ATOM 711 O O . ASP A 1 91 ? 1.633 -6.564 -1.786 1.00 96.00 91 ASP A O 1
ATOM 715 N N . LEU A 1 92 ? -0.461 -5.789 -1.527 1.00 94.56 92 LEU A N 1
ATOM 716 C CA . LEU A 1 92 ? -0.831 -5.882 -2.939 1.00 94.56 92 LEU A CA 1
ATOM 717 C C . LEU A 1 92 ? 0.070 -5.012 -3.818 1.00 94.56 92 LEU A C 1
ATOM 719 O O . LEU A 1 92 ? 0.527 -5.454 -4.867 1.00 94.56 92 LEU A O 1
ATOM 723 N N . PHE A 1 93 ? 0.357 -3.785 -3.389 1.00 95.56 93 PHE A N 1
ATOM 724 C CA . PHE A 1 93 ? 1.275 -2.907 -4.103 1.00 95.56 93 PHE A CA 1
ATOM 725 C C . PHE A 1 93 ? 2.686 -3.505 -4.184 1.00 95.56 93 PHE A C 1
ATOM 727 O O . PHE A 1 93 ? 3.257 -3.552 -5.270 1.00 95.56 93 PHE A O 1
ATOM 734 N N . ASN A 1 94 ? 3.228 -4.009 -3.073 1.00 95.69 94 ASN A N 1
ATOM 735 C CA . ASN A 1 94 ? 4.560 -4.622 -3.033 1.00 95.69 94 ASN A CA 1
ATOM 736 C C . ASN A 1 94 ? 4.650 -5.898 -3.893 1.00 95.69 94 ASN A C 1
ATOM 738 O O . ASN A 1 94 ? 5.660 -6.121 -4.563 1.00 95.69 94 ASN A O 1
ATOM 742 N N . ASP A 1 95 ? 3.601 -6.724 -3.894 1.00 95.50 95 ASP A N 1
ATOM 743 C CA . ASP A 1 95 ? 3.497 -7.914 -4.748 1.00 95.50 95 ASP A CA 1
ATOM 744 C C . ASP A 1 95 ? 3.520 -7.519 -6.231 1.00 95.50 95 ASP A C 1
ATOM 746 O O . ASP A 1 95 ? 4.333 -8.027 -7.001 1.00 95.50 95 ASP A O 1
ATOM 750 N N . LEU A 1 96 ? 2.719 -6.522 -6.622 1.00 94.31 96 LEU A N 1
ATOM 751 C CA . LEU A 1 96 ? 2.717 -6.000 -7.991 1.00 94.31 96 LEU A CA 1
ATOM 752 C C . LEU A 1 96 ? 4.070 -5.412 -8.398 1.00 94.31 96 LEU A C 1
ATOM 754 O O . LEU A 1 96 ? 4.533 -5.682 -9.501 1.00 94.31 96 LEU A O 1
ATOM 758 N N . GLN A 1 97 ? 4.734 -4.659 -7.517 1.00 94.56 97 GLN A N 1
ATOM 759 C CA . GLN A 1 97 ? 6.087 -4.162 -7.789 1.00 94.56 97 GLN A CA 1
ATOM 760 C C . GLN A 1 97 ? 7.071 -5.303 -8.057 1.00 94.56 97 GLN A C 1
ATOM 762 O O . GLN A 1 97 ? 7.902 -5.198 -8.956 1.00 94.56 97 GLN A O 1
ATOM 767 N N . SER A 1 98 ? 6.974 -6.385 -7.283 1.00 94.81 98 SER A N 1
ATOM 768 C CA . SER A 1 98 ? 7.860 -7.543 -7.415 1.00 94.81 98 SER A CA 1
ATOM 769 C C . SER A 1 98 ? 7.632 -8.259 -8.746 1.00 94.81 98 SER A C 1
ATOM 771 O O . SER A 1 98 ? 8.582 -8.486 -9.487 1.00 94.81 98 SER A O 1
ATOM 773 N N . ARG A 1 99 ? 6.372 -8.515 -9.108 1.00 94.00 99 ARG A N 1
ATOM 774 C CA . ARG A 1 99 ? 6.013 -9.157 -10.382 1.00 94.00 99 ARG A CA 1
ATOM 775 C C . ARG A 1 99 ? 6.377 -8.309 -11.604 1.00 94.00 99 ARG A C 1
ATOM 777 O O . ARG A 1 99 ? 6.891 -8.832 -12.588 1.00 94.00 99 ARG A O 1
ATOM 784 N N . ILE A 1 100 ? 6.195 -6.988 -11.527 1.00 92.94 100 ILE A N 1
ATOM 785 C CA . ILE A 1 100 ? 6.657 -6.069 -12.580 1.00 92.94 100 ILE A CA 1
ATOM 786 C C . ILE A 1 100 ? 8.184 -6.117 -12.698 1.00 92.94 100 ILE A C 1
ATOM 788 O O . ILE A 1 100 ? 8.711 -6.126 -13.806 1.00 92.94 100 ILE A O 1
ATOM 792 N N . ALA A 1 101 ? 8.912 -6.183 -11.579 1.00 91.25 101 ALA A N 1
ATOM 793 C CA . ALA A 1 101 ? 10.369 -6.313 -11.598 1.00 91.25 101 ALA A CA 1
ATOM 794 C C . ALA A 1 101 ? 10.843 -7.650 -12.201 1.00 91.25 101 ALA A C 1
ATOM 796 O O . ALA A 1 101 ? 11.923 -7.697 -12.792 1.00 91.25 101 ALA A O 1
ATOM 797 N N . GLU A 1 102 ? 10.041 -8.712 -12.088 1.00 91.62 102 GLU A N 1
ATOM 798 C CA . GLU A 1 102 ? 10.252 -9.995 -12.774 1.00 91.62 102 GLU A CA 1
ATOM 7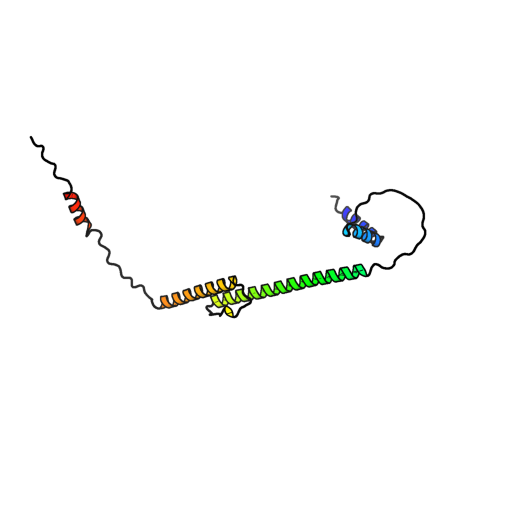99 C C . GLU A 1 102 ? 9.952 -9.922 -14.284 1.00 91.62 102 GLU A C 1
ATOM 801 O O . GLU A 1 102 ? 10.376 -10.799 -15.037 1.00 91.62 102 GLU A O 1
ATOM 806 N N . GLY A 1 103 ? 9.292 -8.853 -14.742 1.00 85.94 103 GLY A N 1
ATOM 807 C CA . GLY A 1 103 ? 8.934 -8.627 -16.141 1.00 85.94 103 GLY A CA 1
ATOM 808 C C . GLY A 1 103 ? 7.566 -9.183 -16.535 1.00 85.94 103 GLY A C 1
ATOM 809 O O . GLY A 1 103 ? 7.310 -9.349 -17.728 1.00 85.94 103 GLY A O 1
ATOM 810 N N . GLU A 1 104 ? 6.690 -9.485 -15.569 1.00 88.19 104 GLU A N 1
ATOM 811 C CA . GLU A 1 104 ? 5.298 -9.836 -15.860 1.00 88.19 104 GLU A CA 1
ATOM 812 C C . GLU A 1 104 ? 4.504 -8.598 -16.310 1.00 88.19 104 GLU A C 1
ATOM 814 O O . GLU A 1 104 ? 4.564 -7.540 -15.682 1.00 88.19 104 GLU A O 1
ATOM 819 N N . ASP A 1 105 ? 3.727 -8.745 -17.387 1.00 85.31 105 ASP A N 1
ATOM 820 C CA . ASP A 1 105 ? 2.775 -7.733 -17.857 1.00 85.31 105 ASP A CA 1
ATOM 821 C C . ASP A 1 105 ? 1.463 -7.879 -17.069 1.00 85.31 105 ASP A C 1
ATOM 823 O O . ASP A 1 105 ? 0.777 -8.906 -17.157 1.00 85.31 105 ASP A O 1
ATOM 827 N N . ILE A 1 106 ? 1.146 -6.876 -16.244 1.00 87.94 106 ILE A N 1
ATOM 828 C CA . ILE A 1 106 ? 0.031 -6.927 -15.297 1.00 87.94 106 ILE A CA 1
ATOM 829 C C . ILE A 1 106 ? -0.973 -5.811 -15.602 1.00 87.94 106 ILE A C 1
ATOM 831 O O . ILE A 1 106 ? -0.649 -4.634 -15.441 1.00 87.94 106 ILE A O 1
ATOM 835 N N . PRO A 1 107 ? -2.241 -6.139 -15.920 1.00 88.62 107 PRO A N 1
ATOM 836 C CA . PRO A 1 107 ? -3.275 -5.134 -16.151 1.00 88.62 107 PRO A CA 1
ATOM 837 C C . PRO A 1 107 ? -3.662 -4.424 -14.845 1.00 88.62 107 PRO A C 1
ATOM 839 O O . PRO A 1 107 ? -4.429 -4.943 -14.023 1.00 88.62 107 PRO A O 1
ATOM 842 N N . LEU A 1 108 ? -3.145 -3.208 -14.660 1.00 88.00 108 LEU A N 1
ATOM 843 C CA . LEU A 1 108 ? -3.362 -2.380 -13.469 1.00 88.00 108 LEU A CA 1
ATOM 844 C C . LEU A 1 108 ? -4.827 -1.927 -13.297 1.00 88.00 108 LEU A C 1
ATOM 846 O O . LEU A 1 108 ? -5.222 -1.511 -12.205 1.00 88.00 108 LEU A O 1
ATOM 850 N N . GLU A 1 109 ? -5.659 -2.017 -14.339 1.00 87.50 109 GLU A N 1
ATOM 851 C CA . GLU A 1 109 ? -7.083 -1.652 -14.312 1.00 87.50 109 GLU A CA 1
ATOM 852 C C . GLU A 1 109 ? -7.912 -2.560 -13.399 1.00 87.50 109 GLU A C 1
ATOM 854 O O . GLU A 1 109 ? -8.912 -2.116 -12.831 1.00 87.50 109 GLU A O 1
ATOM 859 N N . ASN A 1 110 ? -7.479 -3.810 -13.219 1.00 89.50 110 ASN A N 1
ATOM 860 C CA . ASN A 1 110 ? -8.186 -4.793 -12.400 1.00 89.50 110 ASN A CA 1
ATOM 861 C C . ASN A 1 110 ? -8.059 -4.513 -10.893 1.00 89.50 110 ASN A C 1
ATOM 863 O O . ASN A 1 110 ? -8.818 -5.062 -10.094 1.00 89.50 110 ASN A O 1
ATOM 867 N N . TYR A 1 111 ? -7.133 -3.639 -10.495 1.00 89.31 111 TYR A N 1
ATOM 868 C CA . TYR A 1 111 ? -6.819 -3.351 -9.100 1.00 89.31 111 TYR A CA 1
ATOM 869 C C . TYR A 1 111 ? -7.405 -1.999 -8.680 1.00 89.31 111 TYR A C 1
ATOM 871 O O . TYR A 1 111 ? -6.728 -0.970 -8.631 1.00 89.31 111 TYR A O 1
ATOM 879 N N . THR A 1 112 ? -8.701 -1.991 -8.354 1.00 88.94 112 THR A N 1
ATOM 880 C CA . THR A 1 112 ? -9.425 -0.773 -7.943 1.00 88.94 112 THR A CA 1
ATOM 881 C C . THR A 1 112 ? -8.988 -0.226 -6.587 1.00 88.94 112 THR A C 1
ATOM 883 O O . THR A 1 112 ? -9.219 0.946 -6.302 1.00 88.94 112 THR A O 1
ATOM 886 N N . GLU A 1 113 ? -8.366 -1.062 -5.758 1.00 87.88 113 GLU A N 1
ATOM 887 C CA . GLU A 1 113 ? -7.913 -0.717 -4.405 1.00 87.88 113 GLU A CA 1
ATOM 888 C C . GLU A 1 113 ? -6.658 0.167 -4.396 1.00 87.88 113 GLU A C 1
ATOM 890 O O . GLU A 1 113 ? -6.349 0.791 -3.378 1.00 87.88 113 GLU A O 1
ATOM 895 N N . LEU A 1 114 ? -5.955 0.251 -5.530 1.00 90.56 114 LEU A N 1
ATOM 896 C CA . LEU A 1 114 ? -4.751 1.057 -5.674 1.00 90.56 114 LEU A CA 1
ATOM 897 C C . LEU A 1 114 ? -5.076 2.542 -5.822 1.00 90.56 114 LEU A C 1
ATOM 899 O O . LEU A 1 114 ? -5.920 2.949 -6.634 1.00 90.56 114 LEU A O 1
ATOM 903 N N . SER A 1 115 ? -4.311 3.367 -5.111 1.00 92.62 115 SER A N 1
ATOM 904 C CA . SER A 1 115 ? -4.299 4.813 -5.327 1.00 92.62 115 SER A CA 1
ATOM 905 C C . SER A 1 115 ? -3.868 5.151 -6.760 1.00 92.62 115 SER A C 1
ATOM 907 O O . SER A 1 115 ? -3.139 4.397 -7.411 1.00 92.62 115 SER A O 1
ATOM 909 N N . MET A 1 116 ? -4.295 6.311 -7.257 1.00 92.62 116 MET A N 1
ATOM 910 C CA . MET A 1 116 ? -3.847 6.828 -8.554 1.00 92.62 116 MET A CA 1
ATOM 911 C C . MET A 1 116 ? -2.327 7.003 -8.598 1.00 92.62 116 MET A C 1
ATOM 913 O O . MET A 1 116 ? -1.707 6.681 -9.607 1.00 92.62 116 MET A O 1
ATOM 917 N N . GLU A 1 117 ? -1.727 7.449 -7.495 1.00 93.38 117 GLU A N 1
ATOM 918 C CA . GLU A 1 117 ? -0.274 7.610 -7.372 1.00 93.38 117 GLU A CA 1
ATOM 919 C C . GLU A 1 117 ? 0.438 6.258 -7.457 1.00 93.38 117 GLU A C 1
ATOM 921 O O . GLU A 1 117 ? 1.366 6.089 -8.241 1.00 93.38 117 GLU A O 1
ATOM 926 N N . GLN A 1 118 ? -0.053 5.260 -6.717 1.00 93.25 118 GLN A N 1
ATOM 927 C CA . GLN A 1 118 ? 0.481 3.897 -6.751 1.00 93.25 118 GLN A CA 1
ATOM 928 C C . GLN A 1 118 ? 0.400 3.297 -8.158 1.00 93.25 118 GLN A C 1
ATOM 930 O O . GLN A 1 118 ? 1.376 2.731 -8.643 1.00 93.25 118 GLN A O 1
ATOM 935 N N . ARG A 1 119 ? -0.730 3.477 -8.852 1.00 94.19 119 ARG A N 1
ATOM 936 C CA . ARG A 1 119 ? -0.881 3.035 -10.246 1.00 94.19 119 ARG A CA 1
ATOM 937 C C . ARG A 1 119 ? 0.103 3.718 -11.190 1.00 94.19 119 ARG A C 1
ATOM 939 O O . ARG A 1 119 ? 0.670 3.049 -12.044 1.00 94.19 119 ARG A O 1
ATOM 946 N N . GLN A 1 120 ? 0.327 5.022 -11.041 1.00 94.19 120 GLN A N 1
ATOM 947 C CA . GLN A 1 120 ? 1.312 5.742 -11.853 1.00 94.19 120 GLN A CA 1
ATOM 948 C C . GLN A 1 120 ? 2.737 5.242 -11.603 1.00 94.19 120 GLN A C 1
ATOM 950 O O . GLN A 1 120 ? 3.490 5.072 -12.558 1.00 94.19 120 GLN A O 1
ATOM 955 N N . VAL A 1 121 ? 3.088 4.968 -10.343 1.00 95.31 121 VAL A N 1
ATOM 956 C CA . VAL A 1 121 ? 4.396 4.403 -9.982 1.00 95.31 121 VAL A CA 1
ATOM 957 C C . VAL A 1 121 ? 4.591 3.027 -10.616 1.00 95.31 121 VAL A C 1
ATOM 959 O O . VAL A 1 121 ? 5.614 2.811 -11.260 1.00 95.31 121 VAL A O 1
ATOM 962 N N . LEU A 1 122 ? 3.613 2.124 -10.488 1.00 95.00 122 LEU A N 1
ATOM 963 C CA . LEU A 1 122 ? 3.683 0.785 -11.090 1.00 95.00 122 LEU A CA 1
ATOM 964 C C . LEU A 1 122 ? 3.803 0.864 -12.612 1.00 95.00 122 LEU A C 1
ATOM 966 O O . LEU A 1 122 ? 4.672 0.224 -13.190 1.00 95.00 122 LEU A O 1
ATOM 970 N N . LYS A 1 123 ? 3.008 1.724 -13.253 1.00 94.31 123 LYS 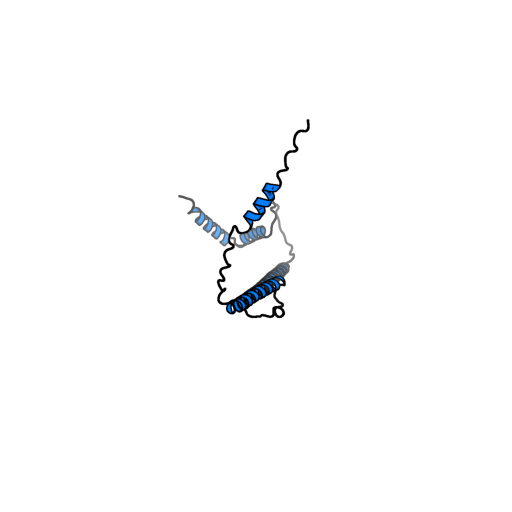A N 1
ATOM 971 C CA . LYS A 1 123 ? 3.067 1.933 -14.702 1.00 94.31 123 LYS A CA 1
ATOM 972 C C . LYS A 1 123 ? 4.435 2.444 -15.167 1.00 94.31 123 LYS A C 1
ATOM 974 O O . LYS A 1 123 ? 4.949 1.996 -16.185 1.00 94.31 123 LYS A O 1
ATOM 979 N N . ALA A 1 124 ? 5.036 3.372 -14.424 1.00 94.00 124 ALA A N 1
ATOM 980 C CA . ALA A 1 124 ? 6.376 3.867 -14.728 1.00 94.00 124 ALA A CA 1
ATOM 981 C C . ALA A 1 124 ? 7.448 2.776 -14.547 1.00 94.00 124 ALA A C 1
ATOM 983 O O . ALA A 1 124 ? 8.404 2.721 -15.318 1.00 94.00 124 ALA A O 1
ATOM 984 N N . GL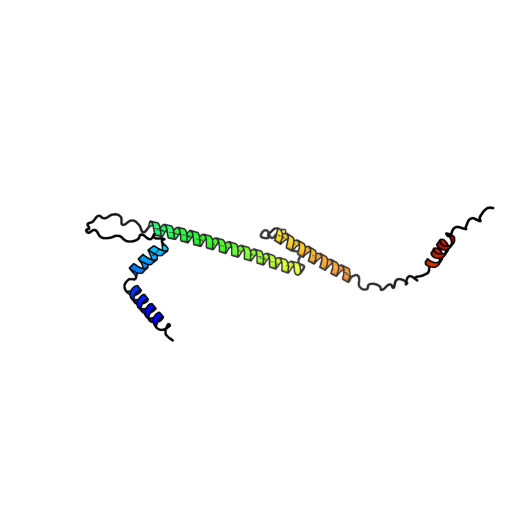N A 1 125 ? 7.293 1.903 -13.545 1.00 93.25 125 GLN A N 1
ATOM 985 C CA . GLN A 1 125 ? 8.177 0.751 -13.347 1.00 93.25 125 GLN A CA 1
ATOM 986 C C . GLN A 1 125 ? 8.046 -0.261 -14.487 1.00 93.25 125 GLN A C 1
ATOM 988 O O . GLN A 1 125 ? 9.060 -0.720 -15.001 1.00 93.25 125 GLN A O 1
ATOM 993 N N . GLU A 1 126 ? 6.823 -0.555 -14.916 1.00 92.50 126 GLU A N 1
ATOM 994 C CA . GLU A 1 126 ? 6.537 -1.448 -16.039 1.00 92.50 126 GLU A CA 1
ATOM 995 C C . GLU A 1 126 ? 7.175 -0.938 -17.337 1.00 92.50 126 GLU A C 1
ATOM 997 O O . GLU A 1 126 ? 7.883 -1.677 -18.019 1.00 92.50 126 GLU A O 1
ATOM 1002 N N . GLU A 1 127 ? 7.026 0.356 -17.633 1.00 91.88 127 GLU A N 1
ATOM 1003 C CA . GLU A 1 127 ? 7.669 0.994 -18.785 1.00 91.88 127 GLU A CA 1
ATOM 1004 C C . GLU A 1 127 ? 9.202 0.932 -18.697 1.00 91.88 127 GLU A C 1
ATOM 1006 O O . GLU A 1 127 ? 9.872 0.621 -19.682 1.00 91.88 127 GLU A O 1
ATOM 1011 N N . ALA A 1 128 ? 9.775 1.173 -17.514 1.00 92.06 128 ALA A N 1
ATOM 1012 C CA . ALA A 1 128 ? 11.218 1.089 -17.306 1.00 92.06 128 ALA A CA 1
ATOM 1013 C C . ALA A 1 128 ? 11.759 -0.338 -17.507 1.00 92.06 128 ALA A C 1
ATOM 1015 O O . ALA A 1 128 ? 12.802 -0.515 -18.141 1.00 92.06 128 ALA A O 1
ATOM 1016 N N . VAL A 1 129 ? 11.056 -1.354 -16.997 1.00 92.25 129 VAL A N 1
ATOM 1017 C CA . VAL A 1 129 ? 11.424 -2.767 -17.176 1.00 92.25 129 VAL A CA 1
ATOM 1018 C C . VAL A 1 129 ? 11.300 -3.169 -18.642 1.00 92.25 129 VAL A C 1
ATOM 1020 O O . VAL A 1 129 ? 12.216 -3.784 -19.186 1.00 92.25 129 VAL A O 1
ATOM 1023 N N . LYS A 1 130 ? 10.223 -2.756 -19.312 1.00 90.50 130 LYS A N 1
ATOM 1024 C CA . LYS A 1 130 ? 10.015 -3.012 -20.737 1.00 90.50 130 LYS A CA 1
ATOM 1025 C C . LYS A 1 130 ? 11.125 -2.414 -21.600 1.00 90.50 130 LYS A C 1
ATOM 1027 O O . LYS A 1 130 ? 11.715 -3.132 -22.400 1.00 90.50 130 LYS A O 1
ATOM 1032 N N . ASN A 1 131 ? 11.477 -1.148 -21.375 1.00 90.94 131 ASN A N 1
ATOM 1033 C CA . ASN A 1 131 ? 12.575 -0.491 -22.091 1.00 90.94 131 ASN A CA 1
ATOM 1034 C C . ASN A 1 131 ? 13.902 -1.232 -21.890 1.00 90.94 131 ASN A C 1
ATOM 1036 O O . ASN A 1 131 ? 14.658 -1.411 -22.840 1.00 90.94 131 ASN A O 1
ATOM 1040 N N . ARG A 1 132 ? 14.168 -1.717 -20.672 1.00 88.75 132 ARG A N 1
ATOM 1041 C CA . ARG A 1 132 ? 15.365 -2.509 -20.385 1.00 88.75 132 ARG A CA 1
ATOM 1042 C C . ARG A 1 132 ? 15.379 -3.829 -21.160 1.00 88.75 132 ARG A C 1
ATOM 1044 O O . ARG A 1 132 ? 16.406 -4.177 -21.736 1.00 88.75 132 ARG A O 1
ATOM 1051 N N . ILE A 1 133 ? 14.263 -4.555 -21.183 1.00 86.69 133 ILE A N 1
ATOM 1052 C CA . ILE A 1 133 ? 14.142 -5.810 -21.940 1.00 86.69 133 ILE A CA 1
ATOM 1053 C C . ILE A 1 133 ? 14.343 -5.547 -23.439 1.00 86.69 133 ILE A C 1
ATOM 1055 O O . ILE A 1 133 ? 15.086 -6.275 -24.097 1.00 86.69 133 ILE A O 1
ATOM 1059 N N . ASP A 1 134 ? 13.741 -4.484 -23.974 1.00 85.69 134 ASP A N 1
ATOM 1060 C CA . ASP A 1 134 ? 13.876 -4.097 -25.380 1.00 85.69 134 ASP A CA 1
ATOM 1061 C C . ASP A 1 134 ? 15.325 -3.697 -25.732 1.00 85.69 134 ASP A C 1
ATOM 1063 O O . ASP A 1 134 ? 15.826 -4.037 -26.808 1.00 85.69 134 ASP A O 1
ATOM 1067 N N . GLU A 1 135 ? 16.040 -3.012 -24.835 1.00 84.75 135 GLU A N 1
ATOM 1068 C CA . GLU A 1 135 ? 17.466 -2.695 -24.990 1.00 84.75 135 GLU A CA 1
ATOM 1069 C C . GLU A 1 135 ? 18.349 -3.952 -24.959 1.00 84.75 135 GLU A C 1
ATOM 1071 O O . GLU A 1 135 ? 19.235 -4.104 -25.805 1.00 84.75 135 GLU A O 1
ATOM 1076 N N . GLU A 1 136 ? 18.101 -4.878 -24.029 1.00 80.75 136 GLU A N 1
ATOM 1077 C CA . GLU A 1 136 ? 18.820 -6.157 -23.929 1.00 80.75 136 GLU A CA 1
ATOM 1078 C C . GLU A 1 136 ? 18.596 -7.025 -25.188 1.00 80.75 136 GLU A C 1
ATOM 1080 O O . GLU A 1 136 ? 19.543 -7.596 -25.736 1.00 80.75 136 GLU A O 1
ATOM 1085 N N . GLN A 1 137 ? 17.376 -7.056 -25.735 1.00 75.50 137 GLN A N 1
ATOM 1086 C CA . GLN A 1 137 ? 17.079 -7.773 -26.982 1.00 75.50 137 GLN A CA 1
ATOM 1087 C C . GLN A 1 137 ? 17.728 -7.125 -28.216 1.00 75.50 137 GLN A C 1
ATOM 1089 O O . GLN A 1 137 ? 18.241 -7.828 -29.090 1.00 75.50 137 GLN A O 1
ATOM 1094 N N . ASN A 1 138 ? 17.760 -5.791 -28.294 1.00 68.69 138 ASN A N 1
ATOM 1095 C CA . ASN A 1 138 ? 18.382 -5.080 -29.418 1.00 68.69 138 ASN A CA 1
ATOM 1096 C C . ASN A 1 138 ? 19.921 -5.079 -29.366 1.00 68.69 138 ASN A C 1
ATOM 1098 O O . ASN A 1 138 ? 20.581 -4.990 -30.407 1.00 68.69 138 ASN A O 1
ATOM 1102 N N . THR A 1 139 ? 20.516 -5.189 -28.177 1.00 62.22 139 THR A N 1
ATOM 1103 C CA . THR A 1 139 ? 21.975 -5.296 -28.005 1.00 62.22 139 THR A CA 1
ATOM 1104 C C . THR A 1 139 ? 22.493 -6.708 -28.281 1.00 62.22 139 THR A C 1
ATOM 1106 O O . THR A 1 139 ? 23.572 -6.838 -28.856 1.00 62.22 139 THR A O 1
ATOM 1109 N N . GLY A 1 140 ? 21.702 -7.754 -28.012 1.00 55.16 140 GLY A N 1
ATOM 1110 C CA . GLY A 1 140 ? 22.044 -9.147 -28.341 1.00 55.16 140 GLY A CA 1
ATOM 1111 C C . GLY A 1 140 ? 22.143 -9.471 -29.842 1.00 55.16 140 GLY A C 1
ATOM 1112 O O . GLY A 1 140 ? 22.741 -10.477 -30.210 1.00 55.16 140 GLY A O 1
ATOM 1113 N N . LEU A 1 141 ? 21.609 -8.619 -30.728 1.00 55.16 141 LEU A N 1
ATOM 1114 C CA . LEU A 1 141 ? 21.742 -8.760 -32.190 1.00 55.16 141 LEU A CA 1
ATOM 1115 C C . LEU A 1 141 ? 22.869 -7.905 -32.796 1.00 55.16 141 LEU A C 1
ATOM 1117 O O . LEU A 1 141 ? 23.178 -8.054 -33.977 1.00 55.16 141 LEU A O 1
ATOM 1121 N N . ASN A 1 142 ? 23.503 -7.036 -32.004 1.00 56.41 142 ASN A N 1
ATOM 1122 C CA . ASN A 1 142 ? 24.631 -6.199 -32.418 1.00 56.41 142 ASN A CA 1
ATOM 1123 C C . ASN A 1 142 ? 25.915 -6.617 -31.682 1.00 56.41 142 ASN A C 1
ATOM 1125 O O . ASN A 1 142 ? 26.619 -5.788 -31.102 1.00 56.41 142 ASN A O 1
ATOM 1129 N N . GLU A 1 143 ? 26.234 -7.914 -31.685 1.00 58.03 143 GLU A N 1
ATOM 1130 C CA . GLU A 1 143 ? 27.550 -8.368 -31.245 1.00 58.03 143 GLU A CA 1
ATOM 1131 C C . GLU A 1 143 ? 28.639 -7.885 -32.218 1.00 58.03 143 GLU A C 1
ATOM 1133 O O . GLU A 1 143 ? 28.596 -8.110 -33.427 1.00 58.03 143 GLU A O 1
ATOM 1138 N N . ILE A 1 144 ? 29.657 -7.265 -31.613 1.00 58.97 144 ILE A N 1
ATOM 1139 C CA . ILE A 1 144 ? 30.869 -6.660 -32.177 1.00 58.97 144 ILE A CA 1
ATOM 1140 C C . ILE A 1 144 ? 30.638 -5.272 -32.807 1.00 58.97 144 ILE A C 1
ATOM 1142 O O . ILE A 1 144 ? 30.318 -5.167 -33.994 1.00 58.97 144 ILE A O 1
ATOM 1146 N N . PRO A 1 145 ? 30.938 -4.163 -32.092 1.00 59.78 145 PRO A N 1
ATOM 1147 C CA . PRO A 1 145 ? 31.242 -2.920 -32.782 1.00 59.78 145 PRO A CA 1
ATOM 1148 C C . PRO A 1 145 ? 32.470 -3.184 -33.654 1.00 59.78 145 PRO A C 1
ATOM 1150 O O . PRO A 1 145 ? 33.580 -3.360 -33.147 1.00 59.78 145 PRO A O 1
ATOM 1153 N N . ALA A 1 146 ? 32.277 -3.256 -34.972 1.00 63.12 146 ALA A N 1
ATOM 1154 C CA . ALA A 1 146 ? 33.384 -3.313 -35.909 1.00 63.12 146 ALA A CA 1
ATOM 1155 C C . ALA A 1 146 ? 34.298 -2.120 -35.607 1.00 63.12 146 ALA A C 1
ATOM 1157 O O . ALA A 1 146 ? 33.911 -0.962 -35.780 1.00 63.12 146 ALA A O 1
ATOM 1158 N N . ILE A 1 147 ? 35.502 -2.398 -35.103 1.00 61.31 147 ILE A N 1
ATOM 1159 C CA . ILE A 1 147 ? 36.508 -1.381 -34.807 1.00 61.31 147 ILE A CA 1
ATOM 1160 C C . ILE A 1 147 ? 37.034 -0.873 -36.153 1.00 61.31 147 ILE A C 1
ATOM 1162 O O . ILE A 1 147 ? 38.119 -1.231 -36.600 1.00 61.31 147 ILE A O 1
ATOM 1166 N N . HIS A 1 148 ? 36.251 -0.051 -36.848 1.00 63.19 148 HIS A N 1
ATOM 1167 C CA . HIS A 1 148 ? 36.753 0.712 -37.975 1.00 63.19 148 HIS A CA 1
ATOM 1168 C C . HIS A 1 148 ? 37.635 1.827 -37.403 1.00 63.19 148 HIS A C 1
ATOM 1170 O O . HIS A 1 148 ? 37.170 2.816 -36.828 1.00 63.19 148 HIS A O 1
ATOM 1176 N N . SER A 1 149 ? 38.947 1.652 -37.494 1.00 66.31 149 SER A N 1
ATOM 1177 C CA . SER A 1 149 ? 39.873 2.751 -37.272 1.00 66.31 149 SER A CA 1
ATOM 1178 C C . SER A 1 149 ? 39.589 3.800 -38.348 1.00 66.31 149 SER A C 1
ATOM 1180 O O . SER A 1 149 ? 39.870 3.606 -39.530 1.00 66.31 149 SER A O 1
ATOM 1182 N N . LYS A 1 150 ? 38.967 4.923 -37.964 1.00 69.88 150 LYS A N 1
ATOM 1183 C CA . LYS A 1 150 ? 38.849 6.074 -38.868 1.00 69.88 150 LYS A CA 1
ATOM 1184 C C . LYS A 1 150 ? 40.268 6.421 -39.340 1.00 69.88 150 LYS A C 1
ATOM 1186 O O . LYS A 1 150 ? 41.146 6.555 -38.482 1.00 69.88 150 LYS A O 1
ATOM 1191 N N . PRO A 1 151 ? 40.529 6.564 -40.652 1.00 65.06 151 PRO A N 1
ATOM 1192 C CA . PRO A 1 151 ? 41.850 6.941 -41.127 1.00 65.06 151 PRO A CA 1
ATOM 1193 C C . PRO A 1 151 ? 42.224 8.272 -40.477 1.00 65.06 151 PRO A C 1
ATOM 1195 O O . PRO A 1 151 ? 41.521 9.273 -40.631 1.00 65.06 151 PRO A O 1
ATOM 1198 N N . SER A 1 152 ? 43.294 8.239 -39.681 1.00 65.69 152 SER A N 1
ATOM 1199 C CA . SER A 1 152 ? 43.792 9.380 -38.921 1.00 65.69 152 SER A CA 1
ATOM 1200 C C . SER A 1 152 ? 43.895 10.594 -39.840 1.00 65.69 152 SER A C 1
ATOM 1202 O O . SER A 1 152 ? 44.611 10.581 -40.847 1.00 65.69 152 SER A O 1
ATOM 1204 N N . ARG A 1 153 ? 43.117 11.630 -39.517 1.00 65.38 153 ARG A N 1
ATOM 1205 C CA . ARG A 1 153 ? 43.103 12.907 -40.224 1.00 65.38 153 ARG A CA 1
ATOM 1206 C C . ARG A 1 153 ? 44.515 13.473 -40.117 1.00 65.38 153 ARG A C 1
ATOM 1208 O O . ARG A 1 153 ? 44.898 13.970 -39.063 1.00 65.38 153 ARG A O 1
ATOM 1215 N N . ARG A 1 154 ? 45.301 13.362 -41.193 1.00 63.59 154 ARG A N 1
ATOM 1216 C CA . ARG A 1 154 ? 46.622 13.990 -41.299 1.00 63.59 154 ARG A CA 1
ATOM 1217 C C . ARG A 1 154 ? 46.451 15.491 -41.058 1.00 63.59 154 ARG A C 1
ATOM 1219 O O . ARG A 1 154 ? 46.032 16.226 -41.952 1.00 63.59 154 ARG A O 1
ATOM 1226 N N . PHE A 1 155 ? 46.734 15.933 -39.836 1.00 57.59 155 PHE A N 1
ATOM 1227 C CA . PHE A 1 155 ? 46.867 17.343 -39.499 1.00 57.59 155 PHE A CA 1
ATOM 1228 C C . PHE A 1 155 ? 47.948 17.930 -40.413 1.00 57.59 155 PHE A C 1
ATOM 1230 O O . PHE A 1 155 ? 49.100 17.513 -40.353 1.00 57.59 155 PHE A O 1
ATOM 1237 N N . GLY A 1 156 ? 47.563 18.851 -41.300 1.00 59.50 156 GLY A N 1
ATOM 1238 C CA . GLY A 1 156 ? 48.520 19.634 -42.091 1.00 59.50 156 GLY A CA 1
ATOM 1239 C C . GLY A 1 156 ? 48.234 19.777 -43.586 1.00 59.50 156 GLY A C 1
ATOM 1240 O O . GLY A 1 156 ? 48.867 20.615 -44.220 1.00 59.50 156 GLY A O 1
ATOM 1241 N N . ALA A 1 157 ? 47.276 19.047 -44.168 1.00 56.53 157 ALA A N 1
ATOM 1242 C CA . ALA A 1 157 ? 47.039 19.120 -45.619 1.00 56.53 157 ALA A CA 1
ATOM 1243 C C . ALA A 1 157 ? 46.328 20.410 -46.104 1.00 56.53 157 ALA A C 1
ATOM 1245 O O . ALA A 1 157 ? 46.279 20.648 -47.305 1.00 56.53 157 ALA A O 1
ATOM 1246 N N . GLY A 1 158 ? 45.803 21.249 -45.197 1.00 57.56 158 GLY A N 1
ATOM 1247 C CA . GLY A 1 158 ? 45.064 22.478 -45.546 1.00 57.56 158 GLY A CA 1
ATOM 1248 C C . GLY A 1 158 ? 45.683 23.800 -45.072 1.00 57.56 158 GLY A C 1
ATOM 1249 O O . GLY A 1 158 ? 45.476 24.824 -45.712 1.00 57.56 158 GLY A O 1
ATOM 1250 N N . GLN A 1 159 ? 46.489 23.804 -44.001 1.00 60.69 159 GLN A N 1
ATOM 1251 C CA . GLN A 1 159 ? 46.948 25.061 -43.380 1.00 60.69 159 GLN A CA 1
ATOM 1252 C C . GLN A 1 159 ? 47.966 25.845 -44.222 1.00 60.69 159 GLN A C 1
ATOM 1254 O O . GLN A 1 159 ? 48.011 27.069 -44.137 1.00 60.69 159 GLN A O 1
ATOM 1259 N N . ARG A 1 160 ? 48.765 25.176 -45.069 1.00 60.16 160 ARG A N 1
ATOM 1260 C CA . ARG A 1 160 ? 49.752 25.879 -45.912 1.00 60.16 160 ARG A CA 1
ATOM 1261 C C . ARG A 1 160 ? 49.096 26.810 -46.939 1.00 60.16 160 ARG A C 1
ATOM 1263 O O . ARG A 1 160 ? 49.597 27.905 -47.151 1.00 60.16 160 ARG A O 1
ATOM 1270 N N . HIS A 1 161 ? 47.951 26.420 -47.502 1.00 59.62 161 HIS A N 1
ATOM 1271 C CA . HIS A 1 161 ? 47.249 27.228 -48.508 1.00 59.62 161 HIS A CA 1
ATOM 1272 C C . HIS A 1 161 ? 46.509 28.437 -47.910 1.00 59.62 161 HIS A C 1
ATOM 1274 O O . HIS A 1 161 ? 46.267 29.418 -48.612 1.00 59.62 161 HIS A O 1
ATOM 1280 N N . GLU A 1 162 ? 46.133 28.395 -46.628 1.00 61.00 162 GLU A N 1
ATOM 1281 C CA . GLU A 1 162 ? 45.495 29.536 -45.954 1.00 61.00 162 GLU A CA 1
ATOM 1282 C C . GLU A 1 162 ? 46.518 30.584 -45.493 1.00 61.00 162 GLU A C 1
ATOM 1284 O O . GLU A 1 162 ? 46.238 31.780 -45.573 1.00 61.00 162 GLU A O 1
ATOM 1289 N N . ALA A 1 163 ? 47.723 30.160 -45.094 1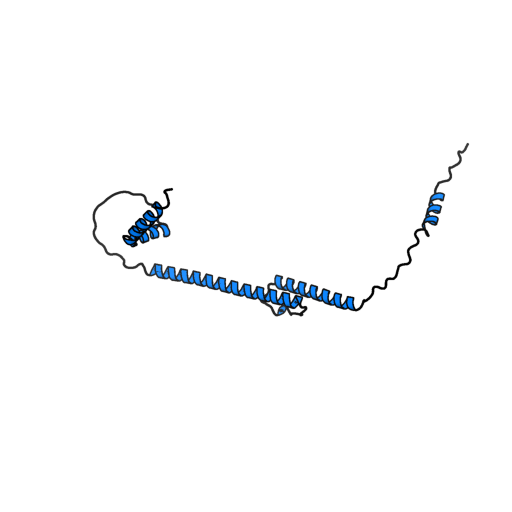.00 60.59 163 ALA A N 1
ATOM 1290 C CA . ALA A 1 163 ? 48.798 31.069 -44.689 1.00 60.59 163 ALA A CA 1
ATOM 1291 C C . ALA A 1 163 ? 49.308 31.950 -45.849 1.00 60.59 163 ALA A C 1
ATOM 1293 O O . ALA A 1 163 ? 49.546 33.143 -45.656 1.00 60.59 163 ALA A O 1
ATOM 1294 N N . GLU A 1 164 ? 49.408 31.405 -47.067 1.00 60.78 164 GLU A N 1
ATOM 1295 C CA . GLU A 1 164 ? 49.832 32.171 -48.253 1.00 60.78 164 GLU A CA 1
ATOM 1296 C C . GLU A 1 164 ? 48.851 33.302 -48.604 1.00 60.78 164 GLU A C 1
ATOM 1298 O O . GLU A 1 164 ? 49.270 34.404 -48.956 1.00 60.78 164 GLU A O 1
ATOM 1303 N N . LYS A 1 165 ? 47.541 33.081 -48.426 1.00 61.16 165 LYS A N 1
ATOM 1304 C CA . LYS A 1 165 ? 46.510 34.095 -48.713 1.00 61.16 165 LYS A CA 1
ATOM 1305 C C . LYS A 1 165 ? 46.530 35.276 -47.739 1.00 61.16 165 LYS A C 1
ATOM 1307 O O . LYS A 1 165 ? 46.070 36.359 -48.098 1.00 61.16 165 LYS A O 1
ATOM 1312 N N . GLN A 1 166 ? 47.039 35.090 -46.518 1.00 61.09 166 GLN A N 1
ATOM 1313 C CA . GLN A 1 166 ? 47.141 36.175 -45.536 1.00 61.09 166 GLN A CA 1
ATOM 1314 C C . GLN A 1 166 ? 48.410 37.021 -45.702 1.00 61.09 166 GLN A C 1
ATOM 1316 O O . GLN A 1 166 ? 48.385 38.204 -45.372 1.00 61.09 166 GLN A O 1
ATOM 1321 N N . GLN A 1 167 ? 49.490 36.475 -46.274 1.00 60.25 167 GLN A N 1
ATOM 1322 C CA . GLN A 1 167 ? 50.714 37.248 -46.526 1.00 60.25 167 GLN A CA 1
ATOM 1323 C C . GLN A 1 167 ? 50.575 38.252 -47.679 1.00 60.25 167 GLN A C 1
ATOM 1325 O O . GLN A 1 167 ? 51.211 39.303 -47.654 1.00 60.25 167 GLN A O 1
ATOM 1330 N N . THR A 1 168 ? 49.712 37.999 -48.666 1.00 59.28 168 THR A N 1
ATOM 1331 C CA . THR A 1 168 ? 49.522 38.915 -49.808 1.00 59.28 168 THR A CA 1
ATOM 1332 C C . THR A 1 168 ? 48.593 40.098 -49.514 1.00 59.28 168 THR A C 1
ATOM 1334 O O . THR A 1 168 ? 48.344 40.907 -50.406 1.00 59.28 168 THR A O 1
ATOM 1337 N N . ARG A 1 169 ? 48.060 40.214 -48.286 1.00 57.78 169 ARG A N 1
ATOM 1338 C CA . ARG A 1 169 ? 47.181 41.316 -47.844 1.00 57.78 169 ARG A CA 1
ATOM 1339 C C . ARG A 1 169 ? 47.924 42.373 -47.014 1.00 57.78 169 ARG A C 1
ATOM 1341 O O . ARG A 1 169 ? 47.312 43.084 -46.226 1.00 57.78 169 ARG A O 1
ATOM 1348 N N . VAL A 1 170 ? 49.239 42.479 -47.173 1.00 58.94 170 VAL A N 1
ATOM 1349 C CA . VAL A 1 170 ? 49.985 43.663 -46.736 1.00 58.94 170 VAL A CA 1
ATOM 1350 C C . VAL A 1 170 ? 50.030 44.609 -47.931 1.00 58.94 170 VAL A C 1
ATOM 1352 O O . VAL A 1 170 ? 50.659 44.321 -48.948 1.00 58.94 170 VAL A O 1
ATOM 1355 N N . GLU A 1 171 ? 49.253 45.685 -47.837 1.00 63.12 171 GLU A N 1
ATOM 1356 C CA . GLU A 1 171 ? 49.127 46.722 -48.857 1.00 63.12 171 GLU A CA 1
ATOM 1357 C C . GLU A 1 171 ? 50.510 47.254 -49.259 1.00 63.12 171 GLU A C 1
ATOM 1359 O O . GLU A 1 171 ? 51.360 47.546 -48.417 1.00 63.12 171 GLU A O 1
ATOM 1364 N N . LYS A 1 172 ? 50.748 47.357 -50.570 1.00 68.38 172 LYS A N 1
ATOM 1365 C CA . LYS A 1 172 ? 51.967 47.961 -51.115 1.00 68.38 172 LYS A CA 1
ATOM 1366 C C . LYS A 1 172 ? 52.037 49.417 -50.624 1.00 68.38 172 LYS A C 1
ATOM 1368 O O . LYS A 1 172 ? 51.070 50.143 -50.859 1.00 68.38 172 LYS A O 1
ATOM 1373 N N . PRO A 1 173 ? 53.132 49.870 -49.983 1.00 67.19 173 PRO A N 1
ATOM 1374 C CA . PRO A 1 173 ? 53.250 51.266 -49.584 1.00 67.19 173 PRO A CA 1
ATOM 1375 C C . PRO A 1 173 ? 53.218 52.157 -50.830 1.00 67.19 173 PRO A C 1
ATOM 1377 O O . PRO A 1 173 ? 53.914 51.898 -51.814 1.00 67.19 173 PRO A O 1
ATOM 1380 N N . ILE A 1 174 ? 52.375 53.189 -50.790 1.00 67.19 174 ILE A N 1
ATOM 1381 C CA . ILE A 1 174 ? 52.280 54.208 -51.838 1.00 67.19 174 ILE A CA 1
ATOM 1382 C C . ILE A 1 174 ? 53.621 54.961 -51.864 1.00 67.19 174 ILE A C 1
ATOM 1384 O O . ILE A 1 174 ? 54.072 55.407 -50.805 1.00 67.19 174 ILE A O 1
ATOM 1388 N N . PRO A 1 175 ? 54.290 55.095 -53.023 1.00 74.06 175 PRO A N 1
ATOM 1389 C CA . PRO A 1 175 ? 55.534 55.849 -53.092 1.00 74.06 175 PRO A CA 1
ATOM 1390 C C . PRO A 1 175 ? 55.269 57.337 -52.796 1.00 74.06 175 PRO A C 1
ATOM 1392 O O . PRO A 1 175 ? 54.267 57.872 -53.280 1.00 74.06 175 PRO A O 1
ATOM 1395 N N . PRO A 1 176 ? 56.137 58.025 -52.026 1.00 72.06 176 PRO A N 1
ATOM 1396 C CA . PRO A 1 176 ? 55.986 59.452 -51.774 1.00 72.06 176 PRO A CA 1
ATOM 1397 C C . PRO A 1 176 ? 56.165 60.222 -53.085 1.00 72.06 176 PRO A C 1
ATOM 1399 O O . PRO A 1 176 ? 57.178 60.096 -53.773 1.00 72.06 176 PRO A O 1
ATOM 1402 N N . SER A 1 177 ? 55.145 60.987 -53.452 1.00 59.47 177 SER A N 1
ATOM 1403 C CA . SER A 1 177 ? 55.152 61.868 -54.611 1.00 59.47 177 SER A CA 1
ATOM 1404 C C . SER A 1 177 ? 55.843 63.189 -54.272 1.00 59.47 177 SER A C 1
ATOM 1406 O O . SER A 1 177 ? 55.287 63.943 -53.477 1.00 59.47 177 SER A O 1
ATOM 1408 N N . GLY A 1 178 ? 56.968 63.468 -54.939 1.00 43.06 178 GLY A N 1
ATOM 1409 C CA . GLY A 1 178 ? 57.519 64.819 -55.138 1.00 43.06 178 GLY A CA 1
ATOM 1410 C C . GLY A 1 178 ? 58.342 65.378 -53.991 1.00 43.06 178 GLY A C 1
ATOM 1411 O O . GLY A 1 178 ? 57.727 65.884 -53.032 1.00 43.06 178 GLY A O 1
#

Sequence (178 aa):
MGTAKNTQQLAQDLAKQIAQEPLEILREAGKQVAGGEQDTKSQDIIQPPDIQSSESRPKTTHYQNELQDKAKSSRRMEALNQEIADIRKQDLFNDLQSRIAEGEDIPLENYTELSMEQRQVLKAQEEAVKNRIDEEQNTGLNEIPAIHSKPSRRFGAGQRHEAEKQQTRVEKPIPPSG

Foldseek 3Di:
DDDPVVVVVVVVVVVVVCVVCVPVVVVVVVCVVVPPDDDDDDDDDDDDDDDDDDPDDDPVVVVVVVVVVVVVVVVVVVVVVVVVLVVVQVVVLVVLLVCLLVLDDDDPVVCPSDDPVSSVVSVVSNVVNVVVVVVVVVVVVPPDPPPPPDPPDPPPPPPVVVVVVVVVPPDDDDDDDD

Secondary structure (DSSP, 8-state):
--SHHHHHHHHHHHHHHHHH-HHHHHHHHHHHHTT----------------------SHHHHHHHHHHHHHHHHHHHHHHHHHHHHHHHHHHHHHHHHHHHHT----GGG-TTS-HHHHHHHHHHHHHHHHHHHHHHHHTT--------PPP--TTTTHHHHHHHHHTTSPPPPPPP-

pLDDT: mean 74.09, std 17.81, range [35.34, 97.5]